Protein AF-A0A2W1K6S3-F1 (afdb_monomer)

pLDDT: mean 85.89, std 9.06, range [47.84, 96.88]

Foldseek 3Di:
DPVVVCLVCLLLLLQLVVCCVVPPPPQPCSQQRSLLLVLLLVLLLVVLVVLVPDDDDPVVSVVSSVVSSVVSSVVCCVVPVGSVVSVPDDDDPVSNVVSVVVSVVSVVVSVVSVVVSVVVPD

Structure (mmCIF, N/CA/C/O backbone):
data_AF-A0A2W1K6S3-F1
#
_entry.id   AF-A0A2W1K6S3-F1
#
loop_
_atom_site.group_PDB
_atom_site.id
_atom_site.type_symbol
_atom_site.label_atom_id
_atom_site.label_alt_id
_atom_site.label_comp_id
_atom_site.label_asym_id
_atom_site.label_entity_id
_atom_site.label_seq_id
_atom_site.pdbx_PDB_ins_code
_atom_site.Cartn_x
_atom_site.Cartn_y
_atom_site.Cartn_z
_atom_site.occupancy
_atom_site.B_iso_or_equiv
_atom_site.auth_seq_id
_atom_site.auth_comp_id
_atom_site.auth_asym_id
_atom_site.auth_atom_id
_atom_site.pdbx_PDB_model_num
ATOM 1 N N . MET A 1 1 ? -3.909 -10.296 18.854 1.00 59.59 1 MET A N 1
ATOM 2 C CA . MET A 1 1 ? -3.351 -10.467 17.493 1.00 59.59 1 MET A CA 1
ATOM 3 C C . MET A 1 1 ? -1.862 -10.688 17.660 1.00 59.59 1 MET A C 1
ATOM 5 O O . MET A 1 1 ? -1.278 -9.927 18.417 1.00 59.59 1 MET A O 1
ATOM 9 N N . ASN A 1 2 ? -1.291 -11.735 17.056 1.00 66.25 2 ASN A N 1
ATOM 10 C CA . ASN A 1 2 ? 0.146 -12.012 17.159 1.00 66.25 2 ASN A CA 1
ATOM 11 C C . ASN A 1 2 ? 0.953 -10.788 16.672 1.00 66.25 2 ASN A C 1
ATOM 13 O O . ASN A 1 2 ? 0.523 -10.147 15.707 1.00 66.25 2 ASN A O 1
ATOM 17 N N . GLU A 1 3 ? 2.057 -10.432 17.334 1.00 61.59 3 GLU A N 1
ATOM 18 C CA . GLU A 1 3 ? 2.825 -9.221 16.996 1.00 61.59 3 GLU A CA 1
ATOM 19 C C . GLU A 1 3 ? 3.335 -9.268 15.552 1.00 61.59 3 GLU A C 1
ATOM 21 O O . GLU A 1 3 ? 3.191 -8.285 14.829 1.00 61.59 3 GLU A O 1
ATOM 26 N N . ASP A 1 4 ? 3.768 -10.436 15.077 1.00 60.91 4 ASP A N 1
ATOM 27 C CA . ASP A 1 4 ? 4.231 -10.636 13.696 1.00 60.91 4 ASP A CA 1
ATOM 28 C C . ASP A 1 4 ? 3.152 -10.314 12.656 1.00 60.91 4 ASP A C 1
ATOM 30 O O . ASP A 1 4 ? 3.390 -9.638 11.658 1.00 60.91 4 ASP A O 1
ATOM 34 N N . VAL A 1 5 ? 1.913 -10.726 12.935 1.00 62.75 5 VAL A N 1
ATOM 35 C CA . VAL A 1 5 ? 0.750 -10.435 12.084 1.00 62.75 5 VAL A CA 1
ATOM 36 C C . VAL A 1 5 ? 0.480 -8.932 12.060 1.00 62.75 5 VAL A C 1
ATOM 38 O O . VAL A 1 5 ? 0.081 -8.383 11.036 1.00 62.75 5 VAL A O 1
ATOM 41 N N . LYS A 1 6 ? 0.695 -8.249 13.186 1.00 65.19 6 LYS A N 1
ATOM 42 C CA . LYS A 1 6 ? 0.515 -6.801 13.298 1.00 65.19 6 LYS A CA 1
ATOM 43 C C . LYS A 1 6 ? 1.471 -6.065 12.353 1.00 65.19 6 LYS A C 1
ATOM 45 O O . LYS A 1 6 ? 1.011 -5.194 11.616 1.00 65.19 6 LYS A O 1
ATOM 50 N N . TRP A 1 7 ? 2.741 -6.471 12.314 1.00 65.81 7 TRP A N 1
ATOM 51 C CA . TRP A 1 7 ? 3.767 -5.881 11.448 1.00 65.81 7 TRP A CA 1
ATOM 52 C C . TRP A 1 7 ? 3.468 -6.065 9.959 1.00 65.81 7 TRP A C 1
ATOM 54 O O . TRP A 1 7 ? 3.555 -5.098 9.202 1.00 65.81 7 TRP A O 1
ATOM 64 N N . THR A 1 8 ? 3.036 -7.258 9.537 1.00 74.75 8 THR A N 1
ATOM 65 C CA . THR A 1 8 ? 2.711 -7.533 8.123 1.00 74.75 8 THR A CA 1
ATOM 66 C C . THR A 1 8 ? 1.570 -6.656 7.597 1.00 74.75 8 THR A C 1
ATOM 68 O O . THR A 1 8 ? 1.575 -6.253 6.436 1.00 74.75 8 THR A O 1
ATOM 71 N N . PHE A 1 9 ? 0.594 -6.327 8.449 1.00 81.88 9 PHE A N 1
ATOM 72 C CA . PHE A 1 9 ? -0.596 -5.563 8.064 1.00 81.88 9 PHE A CA 1
ATOM 73 C C . PHE A 1 9 ? -0.562 -4.094 8.520 1.00 81.88 9 PHE A C 1
ATOM 75 O O . PHE A 1 9 ? -1.569 -3.394 8.401 1.00 81.88 9 PHE A O 1
ATOM 82 N N . PHE A 1 10 ? 0.574 -3.584 9.010 1.00 83.62 10 PHE A N 1
ATOM 83 C CA . PHE A 1 10 ? 0.684 -2.192 9.462 1.00 83.62 10 PHE A CA 1
ATOM 84 C C . PHE A 1 10 ? 0.357 -1.139 8.411 1.00 83.62 10 PHE A C 1
ATOM 86 O O . PHE A 1 10 ? -0.408 -0.228 8.743 1.00 83.62 10 PHE A O 1
ATOM 93 N N . PRO A 1 11 ? 0.834 -1.252 7.159 1.00 87.62 11 PRO A N 1
ATOM 94 C CA . PRO A 1 11 ? 0.460 -0.309 6.111 1.00 87.62 11 PRO A CA 1
ATOM 95 C C . PRO A 1 11 ? -1.056 -0.250 5.911 1.00 87.62 11 PRO A C 1
ATOM 97 O O . PRO A 1 11 ? -1.637 0.834 5.865 1.00 87.62 11 PRO A O 1
ATOM 100 N N . PHE A 1 12 ? -1.718 -1.410 5.912 1.00 91.75 12 PHE A N 1
ATOM 101 C CA . PHE A 1 12 ? -3.171 -1.504 5.812 1.00 91.75 12 PHE A CA 1
ATOM 102 C C . PHE A 1 12 ? -3.882 -0.854 7.007 1.00 91.75 12 PHE A C 1
ATOM 104 O O . PHE A 1 12 ? -4.759 -0.012 6.814 1.00 91.75 12 PHE A O 1
ATOM 111 N N . ILE A 1 13 ? -3.498 -1.199 8.240 1.00 89.38 13 ILE A N 1
ATOM 112 C CA . ILE A 1 13 ? -4.127 -0.670 9.464 1.00 89.38 13 ILE A CA 1
ATOM 113 C C . ILE A 1 13 ? -3.930 0.848 9.551 1.00 89.38 13 ILE A C 1
ATOM 115 O O . ILE A 1 13 ? -4.849 1.581 9.922 1.00 89.38 13 ILE A O 1
ATOM 119 N N . PHE A 1 14 ? -2.743 1.338 9.196 1.00 92.12 14 PHE A N 1
ATOM 120 C CA . PHE A 1 14 ? -2.425 2.761 9.188 1.00 92.12 14 PHE A CA 1
ATOM 121 C C . PHE A 1 14 ? -3.295 3.532 8.192 1.00 92.12 14 PHE A C 1
ATOM 123 O O . PHE A 1 14 ? -3.956 4.499 8.579 1.00 92.12 14 PHE A O 1
ATOM 130 N N . LEU A 1 15 ? -3.355 3.073 6.940 1.00 91.19 15 LEU A N 1
ATOM 131 C CA . LEU A 1 15 ? -4.171 3.686 5.891 1.00 91.19 15 LEU A CA 1
ATOM 132 C C . LEU A 1 15 ? -5.672 3.599 6.207 1.00 91.19 15 LEU A C 1
ATOM 134 O O . LEU A 1 15 ? -6.393 4.581 6.034 1.00 91.19 15 LEU A O 1
ATOM 138 N N . SER A 1 16 ? -6.128 2.477 6.769 1.00 90.06 16 SER A N 1
ATOM 139 C CA . SER A 1 16 ? -7.503 2.323 7.263 1.00 90.06 16 SER A CA 1
ATOM 140 C C . SER A 1 16 ? -7.821 3.353 8.347 1.00 90.06 16 SER A C 1
ATOM 142 O O . SER A 1 16 ? -8.870 3.988 8.314 1.00 90.06 16 SER A O 1
ATOM 144 N N . LYS A 1 17 ? -6.905 3.592 9.294 1.00 89.19 17 LYS A N 1
ATOM 145 C CA . LYS A 1 17 ? -7.099 4.615 10.334 1.00 89.19 17 LYS A CA 1
ATOM 146 C C . LYS A 1 17 ? -7.095 6.036 9.799 1.00 89.19 17 LYS A C 1
ATOM 148 O O . LYS A 1 17 ? -7.815 6.871 10.343 1.00 89.19 17 LYS A O 1
ATOM 153 N N . ILE A 1 18 ? -6.289 6.322 8.778 1.00 88.44 18 ILE A N 1
ATOM 154 C CA . ILE A 1 18 ? -6.351 7.603 8.069 1.00 88.44 18 ILE A CA 1
ATOM 155 C C . ILE A 1 18 ? -7.758 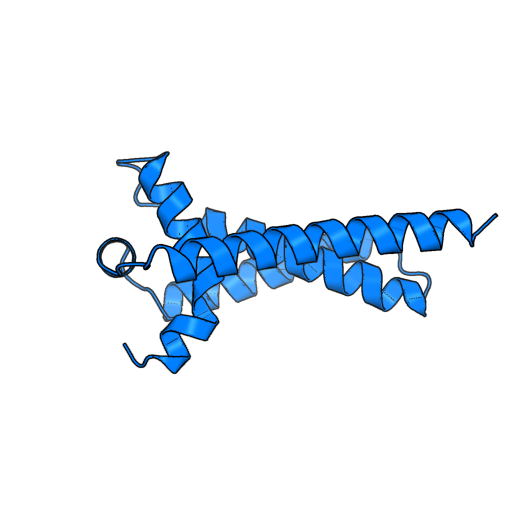7.776 7.504 1.00 88.44 18 ILE A C 1
ATOM 157 O O . ILE A 1 18 ? -8.417 8.760 7.834 1.00 88.44 18 ILE A O 1
ATOM 161 N N . TYR A 1 19 ? -8.251 6.788 6.754 1.00 88.31 19 TYR A N 1
ATOM 162 C CA . TYR A 1 19 ? -9.601 6.821 6.202 1.00 88.31 19 TYR A CA 1
ATOM 163 C C . TYR A 1 19 ? -10.659 7.040 7.296 1.00 88.31 19 TYR A C 1
ATOM 165 O O . TYR A 1 19 ? -11.429 7.992 7.217 1.00 88.31 19 TYR A O 1
ATOM 173 N N . ILE A 1 20 ? -10.634 6.245 8.369 1.00 86.50 20 ILE A N 1
ATOM 174 C CA . ILE A 1 20 ? -11.562 6.355 9.508 1.00 86.50 20 ILE A CA 1
ATOM 175 C C . ILE A 1 20 ? -11.543 7.757 10.130 1.00 86.50 20 ILE A C 1
ATOM 177 O O . ILE A 1 20 ? -12.588 8.308 10.479 1.00 86.50 20 ILE A O 1
ATOM 181 N N . LYS A 1 21 ? -10.353 8.351 10.277 1.00 85.94 21 LYS A N 1
ATOM 182 C CA . LYS A 1 21 ? -10.198 9.683 10.869 1.00 85.94 21 LYS A CA 1
ATOM 183 C C . LYS A 1 21 ? -10.860 10.765 10.014 1.00 85.94 21 LYS A C 1
ATOM 185 O O . LYS A 1 21 ? -11.467 11.667 10.587 1.00 85.94 21 LYS A O 1
ATOM 190 N N . PHE A 1 22 ? -10.729 10.685 8.690 1.00 83.44 22 PHE A N 1
ATOM 191 C CA . PHE A 1 22 ? -11.244 11.694 7.758 1.00 83.44 22 PHE A CA 1
ATOM 192 C C . PHE A 1 22 ? -12.703 11.455 7.337 1.00 83.44 22 PHE A C 1
ATOM 194 O O . PHE A 1 22 ? -13.418 12.417 7.080 1.00 83.44 22 PHE A O 1
ATOM 201 N N . TYR A 1 23 ? -13.170 10.204 7.329 1.00 81.19 23 TYR A N 1
ATOM 202 C CA . TYR A 1 23 ? -14.503 9.800 6.863 1.00 81.19 23 TYR A CA 1
ATOM 203 C C . TYR A 1 23 ? -15.343 9.167 7.980 1.00 81.19 23 TYR A C 1
ATOM 205 O O . TYR A 1 23 ? -15.980 8.126 7.790 1.00 81.19 23 TYR A O 1
ATOM 213 N N . ARG A 1 24 ? -15.349 9.794 9.166 1.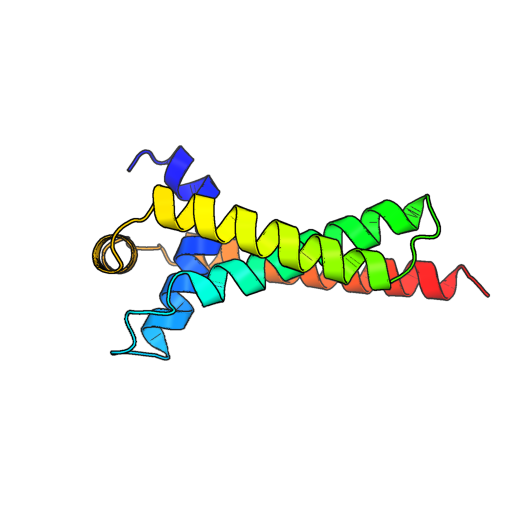00 66.88 24 ARG A N 1
ATOM 214 C CA . ARG A 1 24 ? -16.154 9.350 10.317 1.00 66.88 24 ARG A CA 1
ATOM 215 C C . ARG A 1 24 ? -17.611 9.126 9.891 1.00 66.88 24 ARG A C 1
ATOM 217 O O . ARG A 1 24 ? -18.268 10.052 9.430 1.00 66.88 24 ARG A O 1
ATOM 224 N N . GLY A 1 25 ? -18.098 7.895 10.044 1.00 66.31 25 GLY A N 1
ATOM 225 C CA . GLY A 1 25 ? -19.476 7.503 9.722 1.00 66.31 25 GLY A CA 1
ATOM 226 C C . GLY A 1 25 ? -19.651 6.714 8.420 1.00 66.31 25 GLY A C 1
ATOM 227 O O . GLY A 1 25 ? -20.657 6.028 8.283 1.00 66.31 25 GLY A O 1
ATOM 228 N N . LYS A 1 26 ? -18.674 6.715 7.499 1.00 73.12 26 LYS A N 1
ATOM 229 C CA . LYS A 1 26 ? -18.725 5.885 6.279 1.00 73.12 26 LYS A CA 1
ATOM 230 C C . LYS A 1 26 ? -17.975 4.570 6.480 1.00 73.12 26 LYS A C 1
ATOM 232 O O . LYS A 1 26 ? -16.817 4.442 6.077 1.00 73.12 26 LYS A O 1
ATOM 237 N N . LYS A 1 27 ? -18.652 3.604 7.107 1.00 78.44 27 LYS A N 1
ATOM 238 C CA . LYS A 1 27 ? -18.108 2.280 7.455 1.00 78.44 27 LYS A CA 1
ATOM 2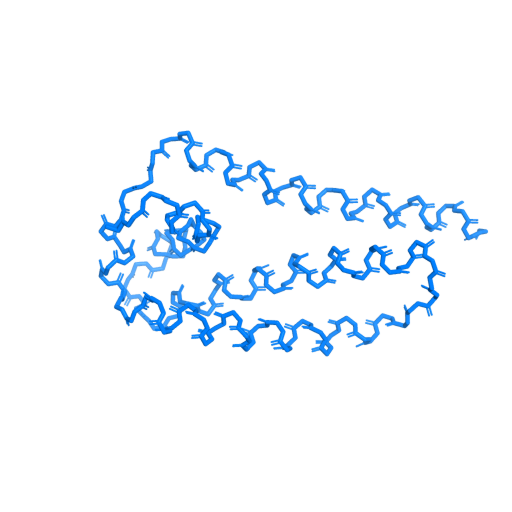39 C C . LYS A 1 27 ? -17.895 1.345 6.262 1.00 78.44 27 LYS A C 1
ATOM 241 O O . LYS A 1 27 ? -17.318 0.291 6.467 1.00 78.44 27 LYS A O 1
ATOM 246 N N . ASP A 1 28 ? -18.296 1.710 5.047 1.00 76.25 28 ASP A N 1
ATOM 247 C CA . ASP A 1 28 ? -18.316 0.750 3.932 1.00 76.25 28 ASP A CA 1
ATOM 248 C C . ASP A 1 28 ? -17.005 0.710 3.126 1.00 76.25 28 ASP A C 1
ATOM 250 O O . ASP A 1 28 ? -16.642 -0.320 2.567 1.00 76.25 28 ASP A O 1
ATOM 254 N N . PHE A 1 29 ? -16.233 1.805 3.098 1.00 80.75 29 PHE A N 1
ATOM 255 C CA . PHE A 1 29 ? -15.077 1.937 2.187 1.00 80.75 29 PHE A CA 1
ATOM 256 C C . PHE A 1 29 ? -13.706 1.832 2.867 1.00 80.75 29 PHE A C 1
ATOM 258 O O . PHE A 1 29 ? -12.671 2.047 2.232 1.00 80.75 29 PHE A O 1
ATOM 265 N N . TRP A 1 30 ? -13.672 1.471 4.150 1.00 86.69 30 TRP A N 1
ATOM 266 C CA . TRP A 1 30 ? -12.438 1.442 4.940 1.00 86.69 30 TRP A CA 1
ATOM 267 C C . TRP A 1 30 ? -11.415 0.403 4.470 1.00 86.69 30 TRP A C 1
ATOM 269 O O . TRP A 1 30 ? -10.231 0.612 4.702 1.00 86.69 30 TRP A O 1
ATOM 279 N N . ILE A 1 31 ? -11.843 -0.670 3.790 1.00 90.69 31 ILE A N 1
ATOM 280 C CA . ILE A 1 31 ? -10.952 -1.662 3.154 1.00 90.69 31 ILE A CA 1
ATOM 281 C C . ILE A 1 31 ? -10.549 -1.217 1.746 1.00 90.69 31 ILE A C 1
ATOM 283 O O . ILE A 1 31 ? -9.429 -1.468 1.302 1.00 90.69 31 ILE A O 1
ATOM 287 N N . ILE A 1 32 ? -11.447 -0.539 1.032 1.00 91.06 32 ILE A N 1
ATOM 288 C CA . ILE A 1 32 ? -11.238 -0.156 -0.369 1.00 91.06 32 ILE A CA 1
ATOM 289 C C . ILE A 1 32 ? -10.091 0.850 -0.475 1.00 91.06 32 ILE A C 1
ATOM 291 O O . ILE A 1 32 ? -9.164 0.642 -1.254 1.00 91.06 32 ILE A O 1
ATOM 295 N N . PHE A 1 33 ? -10.108 1.893 0.356 1.00 91.31 33 PHE A N 1
ATOM 296 C CA . PHE A 1 33 ? -9.071 2.925 0.373 1.00 91.31 33 PHE A CA 1
ATOM 297 C C . PHE A 1 33 ? -7.637 2.384 0.560 1.00 91.31 33 PHE A C 1
ATOM 299 O O . PHE A 1 33 ? -6.790 2.639 -0.299 1.00 91.31 33 PHE A O 1
ATOM 306 N N . PRO A 1 34 ? -7.323 1.622 1.626 1.00 92.31 34 PRO A N 1
ATOM 307 C CA . PRO A 1 34 ? -5.983 1.080 1.811 1.00 92.31 34 PRO A CA 1
ATOM 308 C C . PRO A 1 34 ? -5.616 0.062 0.724 1.00 92.31 34 PRO A C 1
ATOM 310 O O . PRO A 1 34 ? -4.452 0.011 0.337 1.00 92.31 34 PRO A O 1
ATOM 313 N N . SER A 1 35 ? -6.580 -0.700 0.190 1.00 95.06 35 SER A N 1
ATOM 314 C CA . SER A 1 35 ? -6.320 -1.650 -0.902 1.00 95.06 35 SER A CA 1
ATOM 315 C C . SER A 1 35 ? -5.859 -0.938 -2.172 1.00 95.06 35 SER A C 1
ATOM 317 O O . SER A 1 35 ? -4.867 -1.359 -2.756 1.00 95.06 35 SER A O 1
ATOM 319 N N . LEU A 1 36 ? -6.520 0.163 -2.556 1.00 94.38 36 LEU A N 1
ATOM 320 C CA . LEU A 1 36 ? -6.146 0.975 -3.725 1.00 94.38 36 LEU A CA 1
ATOM 321 C C . LEU A 1 36 ? -4.757 1.606 -3.570 1.00 94.38 36 LEU A C 1
ATOM 323 O O . LEU A 1 36 ? -3.951 1.601 -4.496 1.00 94.38 36 LEU A O 1
ATOM 327 N N . ILE A 1 37 ? -4.454 2.154 -2.392 1.00 93.00 37 ILE A N 1
ATOM 328 C CA . ILE A 1 37 ? -3.151 2.789 -2.161 1.00 93.00 37 ILE A CA 1
ATOM 329 C C . ILE A 1 37 ? -2.031 1.750 -2.190 1.00 93.00 37 ILE A C 1
ATOM 331 O O . ILE A 1 37 ? -1.003 1.970 -2.830 1.00 93.00 37 ILE A O 1
ATOM 335 N N . LEU A 1 38 ? -2.217 0.614 -1.516 1.00 94.50 38 LEU A N 1
ATOM 336 C CA . LEU A 1 38 ? -1.198 -0.431 -1.482 1.00 94.50 38 LEU A CA 1
ATOM 337 C C . LEU A 1 38 ? -1.004 -1.069 -2.855 1.00 94.50 38 LEU A C 1
ATOM 339 O O . LEU A 1 38 ? 0.142 -1.305 -3.240 1.00 94.50 38 LEU A O 1
ATOM 343 N N . SER A 1 39 ? -2.078 -1.298 -3.617 1.00 95.69 39 SER A N 1
ATOM 344 C CA . SER A 1 39 ? -1.960 -1.825 -4.977 1.00 95.69 39 SER A CA 1
ATOM 345 C C . SER A 1 39 ? -1.187 -0.868 -5.874 1.00 95.69 39 SER A C 1
ATOM 347 O O . SER A 1 39 ? -0.298 -1.330 -6.579 1.00 95.69 39 SER A O 1
ATOM 349 N N . LEU A 1 40 ? -1.438 0.445 -5.782 1.00 93.81 40 LEU A N 1
ATOM 350 C CA . LEU A 1 40 ? -0.706 1.462 -6.543 1.00 93.81 40 LEU A CA 1
ATOM 351 C C . LEU A 1 40 ? 0.789 1.453 -6.219 1.00 93.81 40 LEU A C 1
ATOM 353 O O . LEU A 1 40 ? 1.618 1.423 -7.127 1.00 93.81 40 LEU A O 1
ATOM 357 N N . ILE A 1 41 ? 1.137 1.473 -4.929 1.00 93.38 41 ILE A N 1
ATOM 358 C CA . ILE A 1 41 ? 2.537 1.493 -4.487 1.00 93.38 41 ILE A CA 1
ATOM 359 C C . ILE A 1 41 ? 3.257 0.244 -4.993 1.00 93.38 41 ILE A C 1
ATOM 361 O O . ILE A 1 41 ? 4.337 0.349 -5.576 1.00 93.38 41 ILE A O 1
ATOM 365 N N . VAL A 1 42 ? 2.666 -0.936 -4.803 1.00 94.50 42 VAL A N 1
ATOM 366 C CA . VAL A 1 42 ? 3.297 -2.200 -5.193 1.00 94.50 42 VAL A CA 1
ATOM 367 C C . VAL A 1 42 ? 3.392 -2.322 -6.715 1.00 94.50 42 VAL A C 1
ATOM 369 O O . VAL A 1 42 ? 4.462 -2.665 -7.214 1.00 94.50 42 VAL A O 1
ATOM 372 N N . SER A 1 43 ? 2.342 -1.975 -7.469 1.00 94.00 43 SER A N 1
ATOM 373 C CA . SER A 1 43 ? 2.391 -2.009 -8.937 1.00 94.00 43 SER A CA 1
ATOM 374 C C . SER A 1 43 ? 3.438 -1.049 -9.498 1.00 94.00 43 SER A C 1
ATOM 376 O O . SER A 1 43 ? 4.154 -1.413 -10.427 1.00 94.00 43 SER A O 1
ATOM 378 N N . LEU A 1 44 ? 3.566 0.149 -8.914 1.00 91.50 44 LEU A N 1
ATOM 379 C CA . LEU A 1 44 ? 4.576 1.131 -9.308 1.00 91.50 44 LEU A CA 1
ATOM 380 C C . LEU A 1 44 ? 5.988 0.601 -9.061 1.00 91.50 44 LEU A C 1
ATOM 382 O O . LEU A 1 44 ? 6.810 0.620 -9.970 1.00 91.50 44 LEU A O 1
ATOM 386 N N . ASN A 1 45 ? 6.254 0.067 -7.870 1.00 90.94 45 ASN A N 1
ATOM 387 C CA . ASN A 1 45 ? 7.574 -0.469 -7.543 1.00 90.94 45 ASN A CA 1
ATOM 388 C C . ASN A 1 45 ? 7.939 -1.675 -8.429 1.00 90.94 45 ASN A C 1
ATOM 390 O O . ASN A 1 45 ? 9.075 -1.766 -8.890 1.00 90.94 45 ASN A O 1
ATOM 394 N N . ILE A 1 46 ? 6.984 -2.567 -8.724 1.00 91.69 46 ILE A N 1
ATOM 395 C CA . ILE A 1 46 ? 7.200 -3.688 -9.654 1.00 91.69 46 ILE A CA 1
ATOM 396 C C . ILE A 1 46 ? 7.504 -3.171 -11.063 1.00 91.69 46 ILE A C 1
ATOM 398 O O . ILE A 1 46 ? 8.465 -3.627 -11.678 1.00 91.69 46 ILE A O 1
ATOM 402 N N . TYR A 1 47 ? 6.723 -2.212 -11.567 1.00 89.69 47 TYR A N 1
ATOM 403 C CA . TYR A 1 47 ? 6.948 -1.611 -12.883 1.00 89.69 47 TYR A CA 1
ATOM 404 C C . TYR A 1 47 ? 8.344 -0.999 -12.989 1.00 89.69 47 TYR A C 1
ATOM 406 O O . TYR A 1 47 ? 9.060 -1.253 -13.953 1.00 89.69 47 TYR A O 1
ATOM 414 N N . VAL A 1 48 ? 8.753 -0.235 -11.979 1.00 87.75 48 VAL A N 1
ATOM 415 C CA . VAL A 1 48 ? 10.084 0.369 -11.915 1.00 87.75 48 VAL A CA 1
ATOM 416 C C . VAL A 1 48 ? 11.176 -0.695 -11.927 1.00 87.75 48 VAL 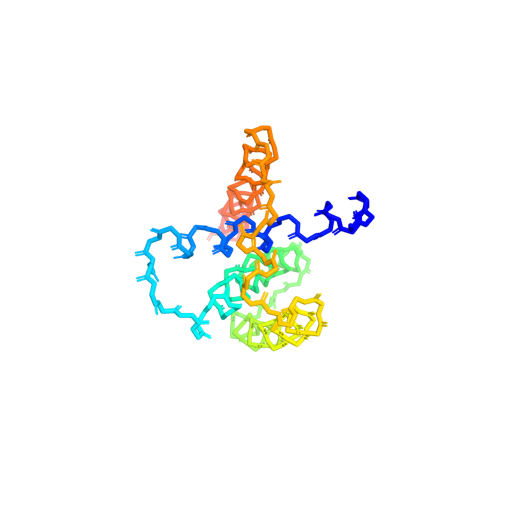A C 1
ATOM 418 O O . VAL A 1 48 ? 12.113 -0.594 -12.711 1.00 87.75 48 VAL A O 1
ATOM 421 N N . PHE A 1 49 ? 11.042 -1.732 -11.099 1.00 87.31 49 PHE A N 1
ATOM 422 C CA . PHE A 1 49 ? 12.037 -2.795 -11.009 1.00 87.31 49 PHE A CA 1
ATOM 423 C C . PHE A 1 49 ? 12.165 -3.590 -12.310 1.00 87.31 49 PHE A C 1
ATOM 425 O O . PHE A 1 49 ? 13.272 -3.900 -12.740 1.00 87.31 49 PHE A O 1
ATOM 432 N N . LEU A 1 50 ? 11.045 -3.906 -12.961 1.00 88.75 50 LEU A N 1
ATOM 433 C CA . LEU A 1 50 ? 11.071 -4.624 -14.229 1.00 88.75 50 LEU A CA 1
ATOM 434 C C . LEU A 1 50 ? 11.656 -3.769 -15.360 1.00 88.75 50 LEU A C 1
ATOM 436 O O . LEU A 1 50 ? 12.427 -4.299 -16.158 1.00 88.75 50 LEU A O 1
ATOM 440 N N . ASN A 1 51 ? 11.382 -2.460 -15.374 1.00 85.00 51 ASN A N 1
ATOM 441 C CA . ASN A 1 51 ? 11.963 -1.532 -16.350 1.00 85.00 51 ASN A CA 1
ATOM 442 C C . ASN A 1 51 ? 13.471 -1.313 -16.208 1.00 85.00 51 ASN A C 1
ATOM 444 O O . ASN A 1 51 ? 14.094 -0.796 -17.128 1.00 85.00 51 ASN A O 1
ATOM 448 N N . LEU A 1 52 ? 14.093 -1.765 -15.113 1.00 84.56 52 LEU A N 1
ATOM 449 C CA . LEU A 1 52 ? 15.556 -1.822 -15.027 1.00 84.56 52 LEU A CA 1
ATOM 450 C C . LEU A 1 52 ? 16.167 -2.830 -16.014 1.00 84.56 52 LEU A C 1
ATOM 452 O O . LEU A 1 52 ? 17.356 -2.739 -16.310 1.00 84.56 52 LEU A O 1
ATOM 456 N N . LYS A 1 53 ? 15.394 -3.822 -16.478 1.00 85.62 53 LYS A N 1
ATOM 457 C CA . LYS A 1 53 ? 15.898 -4.924 -17.314 1.00 85.62 53 LYS A CA 1
ATOM 458 C C . LYS A 1 53 ? 15.082 -5.180 -18.583 1.00 85.62 53 LYS A C 1
ATOM 460 O O . LYS A 1 53 ? 15.627 -5.716 -19.543 1.00 85.62 53 LYS A O 1
ATOM 465 N N . TYR A 1 54 ? 13.800 -4.834 -18.590 1.00 84.81 54 TYR A N 1
ATOM 466 C CA . TYR A 1 54 ? 12.872 -5.124 -19.681 1.00 84.81 54 TYR A CA 1
ATOM 467 C C . TYR A 1 54 ? 12.094 -3.865 -20.050 1.00 84.81 54 TYR A C 1
ATOM 469 O O . TYR A 1 54 ? 11.595 -3.196 -19.158 1.00 84.81 54 TYR A O 1
ATOM 477 N N . ASP A 1 55 ? 11.929 -3.574 -21.337 1.00 83.00 55 ASP A N 1
ATOM 478 C CA . ASP A 1 55 ? 11.097 -2.452 -21.785 1.00 83.00 55 ASP A CA 1
ATOM 479 C C . ASP A 1 55 ? 9.611 -2.839 -21.702 1.00 83.00 55 ASP A C 1
ATOM 481 O O . ASP A 1 55 ? 9.058 -3.498 -22.590 1.00 83.00 55 ASP 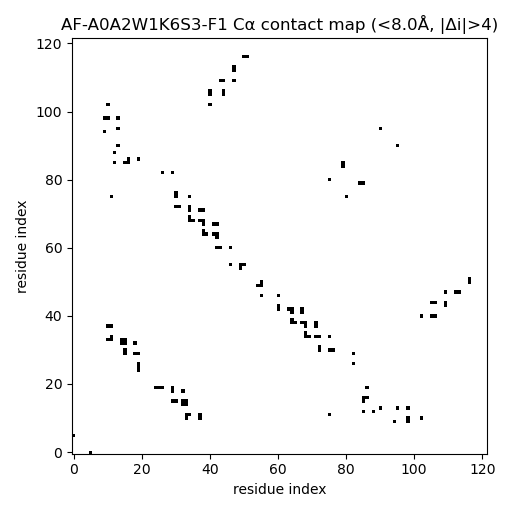A O 1
ATOM 485 N N . ILE A 1 56 ? 8.983 -2.538 -20.562 1.00 83.94 56 ILE A N 1
ATOM 486 C CA . ILE A 1 56 ? 7.595 -2.910 -20.292 1.00 83.94 56 ILE A CA 1
ATOM 487 C C . ILE A 1 56 ? 6.676 -1.751 -20.639 1.00 83.94 56 ILE A C 1
ATOM 489 O O . ILE A 1 56 ? 6.767 -0.659 -20.082 1.00 83.94 56 ILE A O 1
ATOM 493 N N . ASN A 1 57 ? 5.683 -2.039 -21.478 1.00 84.19 57 ASN A N 1
ATOM 494 C CA . ASN A 1 57 ? 4.637 -1.084 -21.801 1.00 84.19 57 ASN A CA 1
ATOM 495 C C . ASN A 1 57 ? 3.877 -0.631 -20.539 1.00 84.19 57 ASN A C 1
ATOM 497 O O . ASN A 1 57 ? 3.384 -1.452 -19.758 1.00 84.19 57 ASN A O 1
ATOM 501 N N . ILE A 1 58 ? 3.707 0.685 -20.399 1.00 81.31 58 ILE A N 1
ATOM 502 C CA . ILE A 1 58 ? 2.971 1.316 -19.305 1.00 81.31 58 ILE A CA 1
ATOM 503 C C . ILE A 1 58 ? 1.570 0.724 -19.094 1.00 81.31 58 ILE A C 1
ATOM 505 O O . ILE A 1 58 ? 1.156 0.586 -17.953 1.00 81.31 58 ILE A O 1
ATOM 509 N N . TYR A 1 59 ? 0.846 0.284 -20.129 1.00 86.69 59 TYR A N 1
ATOM 510 C CA . TYR A 1 59 ? -0.502 -0.285 -19.966 1.00 86.69 59 TYR A CA 1
ATOM 511 C C . TYR A 1 59 ? -0.526 -1.579 -19.138 1.00 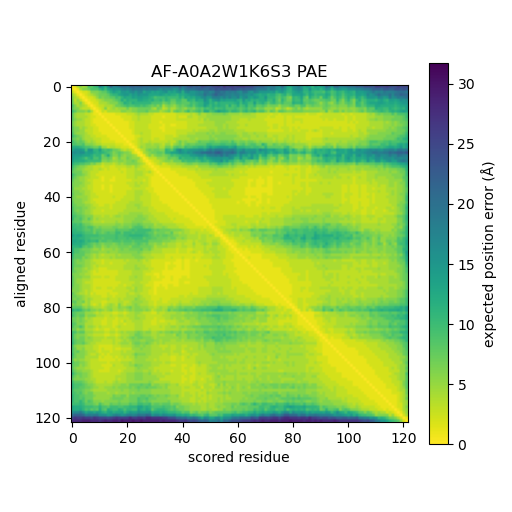86.69 59 TYR A C 1
ATOM 513 O O . TYR A 1 59 ? -1.543 -1.892 -18.515 1.00 86.69 59 TYR A O 1
ATOM 521 N N . TRP A 1 60 ? 0.595 -2.301 -19.059 1.00 88.75 60 TRP A N 1
ATOM 522 C CA . TRP A 1 60 ? 0.708 -3.496 -18.223 1.00 88.75 60 TRP A CA 1
ATOM 523 C C . TRP A 1 60 ? 0.566 -3.168 -16.728 1.00 88.75 60 TRP A C 1
ATOM 525 O O . TRP A 1 60 ? -0.012 -3.952 -15.970 1.00 88.75 60 TRP A O 1
ATOM 535 N N . ILE A 1 61 ? 0.990 -1.965 -16.308 1.00 90.44 61 ILE A N 1
ATOM 536 C CA . ILE A 1 61 ? 0.857 -1.515 -14.916 1.00 90.44 61 ILE A CA 1
ATOM 537 C C . ILE A 1 61 ? -0.606 -1.400 -14.489 1.00 90.44 61 ILE A C 1
ATOM 539 O O . ILE A 1 61 ? -0.928 -1.669 -13.337 1.00 90.44 61 ILE A O 1
ATOM 543 N N . ILE A 1 62 ? -1.496 -1.034 -15.416 1.00 89.88 62 ILE A N 1
ATOM 544 C CA . ILE A 1 62 ? -2.917 -0.830 -15.133 1.00 89.88 62 ILE A CA 1
ATOM 545 C C . ILE A 1 62 ? -3.558 -2.177 -14.797 1.00 89.88 62 ILE A C 1
ATOM 547 O O . ILE A 1 62 ? -4.257 -2.299 -13.792 1.00 89.88 62 ILE A O 1
ATOM 551 N N . GLY A 1 63 ? -3.265 -3.210 -15.594 1.00 92.62 63 GLY A N 1
ATOM 552 C CA . GLY A 1 63 ? -3.730 -4.571 -15.330 1.00 92.62 63 GLY A CA 1
ATOM 553 C C . GLY A 1 63 ? -3.209 -5.107 -13.996 1.00 92.62 63 GLY A C 1
ATOM 554 O O . GLY A 1 63 ? -3.988 -5.606 -13.182 1.00 92.62 63 GLY A O 1
ATOM 555 N N . LEU A 1 64 ? -1.909 -4.933 -13.731 1.00 94.12 64 LEU A N 1
ATOM 556 C CA . LEU A 1 64 ? -1.297 -5.342 -12.466 1.00 94.12 64 LEU A CA 1
ATOM 557 C C . LEU A 1 64 ? -1.904 -4.602 -11.264 1.00 94.12 64 LEU A C 1
ATOM 559 O O . LEU A 1 64 ? -2.157 -5.216 -10.230 1.00 94.12 64 LEU A O 1
ATOM 563 N N . TYR A 1 65 ? -2.169 -3.304 -11.401 1.00 94.94 65 TYR A N 1
ATOM 564 C CA . TYR A 1 65 ? -2.793 -2.485 -10.367 1.00 94.94 65 TYR A CA 1
ATOM 565 C C . TYR A 1 65 ? -4.173 -3.018 -9.968 1.00 94.94 65 TYR A C 1
ATOM 567 O O . TYR A 1 65 ? -4.427 -3.220 -8.778 1.00 94.94 65 TYR A O 1
ATOM 575 N N . PHE A 1 66 ? -5.049 -3.297 -10.941 1.00 95.81 66 PHE A N 1
ATOM 576 C CA . PHE A 1 66 ? -6.374 -3.854 -10.656 1.00 95.81 66 PHE A CA 1
ATOM 577 C C . PHE A 1 66 ? -6.289 -5.265 -10.072 1.00 95.81 66 PHE A C 1
ATOM 579 O O . PHE A 1 66 ? -6.997 -5.570 -9.113 1.00 95.81 66 PHE A O 1
ATOM 586 N N . LEU A 1 67 ? -5.390 -6.107 -10.590 1.00 96.44 67 LEU A N 1
ATOM 587 C CA . LEU A 1 67 ? -5.162 -7.446 -10.050 1.00 96.44 67 LEU A CA 1
ATOM 588 C C . LEU A 1 67 ? -4.745 -7.387 -8.572 1.00 96.44 67 LEU A C 1
ATOM 590 O O . LEU A 1 67 ? -5.356 -8.042 -7.728 1.00 96.44 67 LEU A O 1
ATOM 594 N N . LEU A 1 68 ? -3.741 -6.568 -8.247 1.00 96.75 68 LEU A N 1
ATOM 595 C CA . LEU A 1 68 ? -3.262 -6.387 -6.876 1.00 96.75 68 LEU A CA 1
ATOM 596 C C . LEU A 1 68 ? -4.325 -5.767 -5.971 1.00 96.75 68 LEU A C 1
ATOM 598 O O . LEU A 1 68 ? -4.421 -6.156 -4.810 1.00 96.75 68 LEU A O 1
ATOM 602 N N . TYR A 1 69 ? -5.145 -4.851 -6.492 1.00 96.62 69 TYR A N 1
ATOM 603 C CA . TYR A 1 69 ? -6.280 -4.305 -5.752 1.00 96.62 69 TYR A CA 1
ATOM 604 C C . TYR A 1 69 ? -7.227 -5.418 -5.297 1.00 96.62 69 TYR A C 1
ATOM 606 O O . TYR A 1 69 ? -7.528 -5.496 -4.107 1.00 96.62 69 TYR A O 1
ATOM 614 N N . PHE A 1 70 ? -7.649 -6.310 -6.202 1.00 96.88 70 PHE A N 1
ATOM 615 C CA . PHE A 1 70 ? -8.527 -7.424 -5.837 1.00 96.88 70 PHE A CA 1
ATOM 616 C C . PHE A 1 70 ? -7.853 -8.372 -4.845 1.00 96.88 70 PHE A C 1
ATOM 618 O O . PHE A 1 70 ? -8.463 -8.741 -3.843 1.00 96.88 70 PHE A O 1
ATOM 625 N N . VAL A 1 71 ? -6.584 -8.722 -5.073 1.00 96.12 71 VAL A N 1
ATOM 626 C CA . VAL A 1 71 ? -5.811 -9.580 -4.161 1.00 96.12 71 VAL A CA 1
ATOM 627 C C . VAL A 1 71 ? -5.769 -8.982 -2.753 1.00 96.12 71 VAL A C 1
ATOM 629 O O . VAL A 1 71 ? -6.118 -9.658 -1.785 1.00 96.12 71 VAL A O 1
ATOM 632 N N . PHE A 1 72 ? -5.396 -7.710 -2.625 1.00 95.00 72 PHE A N 1
ATOM 633 C CA . PHE A 1 72 ? -5.346 -7.022 -1.338 1.00 95.00 72 PHE A CA 1
ATOM 634 C C . PHE A 1 72 ? -6.721 -6.881 -0.702 1.00 95.00 72 PHE A C 1
ATOM 636 O O . PHE A 1 72 ? -6.864 -7.183 0.482 1.00 95.00 72 PHE A O 1
ATOM 643 N N . PHE A 1 73 ? -7.739 -6.522 -1.480 1.00 94.38 73 PHE A N 1
ATOM 644 C CA . PHE A 1 73 ? -9.109 -6.435 -0.997 1.00 94.38 73 PHE A CA 1
ATOM 645 C C . PHE A 1 73 ? -9.568 -7.760 -0.375 1.00 94.38 73 PHE A C 1
ATOM 647 O O . PHE A 1 73 ? -10.013 -7.769 0.771 1.00 94.38 73 PHE A O 1
ATOM 654 N N . PHE A 1 74 ? -9.394 -8.889 -1.070 1.00 94.31 74 PHE A N 1
ATOM 655 C CA . PHE A 1 74 ? -9.794 -10.199 -0.548 1.00 94.31 74 PHE A CA 1
ATOM 656 C C . PHE A 1 74 ? -8.963 -10.636 0.662 1.00 94.31 74 PHE A C 1
ATOM 658 O O . PHE A 1 74 ? -9.521 -11.167 1.625 1.00 94.31 74 PHE A O 1
ATOM 665 N N . ILE A 1 75 ? -7.647 -10.391 0.657 1.00 93.00 75 ILE A N 1
ATOM 666 C CA . ILE A 1 75 ? -6.778 -10.692 1.805 1.00 93.00 75 ILE A CA 1
ATOM 667 C C . ILE A 1 75 ? -7.236 -9.908 3.036 1.00 93.00 75 ILE A C 1
ATOM 669 O O . ILE A 1 75 ? -7.410 -10.489 4.111 1.00 93.00 75 ILE A O 1
ATOM 673 N N . PHE A 1 76 ? -7.452 -8.602 2.894 1.00 92.00 76 PHE A N 1
ATOM 674 C CA . PHE A 1 76 ? -7.824 -7.742 4.010 1.00 92.00 76 PHE A CA 1
ATOM 675 C C . PHE A 1 76 ? -9.249 -7.990 4.479 1.00 92.00 76 PHE A C 1
ATOM 677 O O . PHE A 1 76 ? -9.457 -8.078 5.683 1.00 92.00 76 PHE A O 1
ATOM 684 N N . HIS A 1 77 ? -10.195 -8.208 3.567 1.00 90.25 77 HIS A N 1
ATOM 685 C CA . HIS A 1 77 ? -11.559 -8.587 3.922 1.00 90.25 77 HIS A CA 1
ATOM 686 C C . HIS A 1 77 ? -11.592 -9.911 4.693 1.00 90.25 77 HIS A C 1
ATOM 688 O O . HIS A 1 77 ? -12.324 -10.045 5.673 1.00 90.25 77 HIS A O 1
ATOM 694 N N . ARG A 1 78 ? -10.788 -10.902 4.294 1.00 89.94 78 ARG A N 1
ATOM 695 C CA . ARG A 1 78 ? -10.715 -12.178 5.015 1.00 89.94 78 ARG A CA 1
ATOM 696 C C . ARG A 1 78 ? -10.042 -12.032 6.380 1.00 89.94 78 ARG A C 1
ATOM 698 O O . ARG A 1 78 ? -10.409 -12.732 7.320 1.00 89.94 78 ARG A O 1
ATOM 705 N N . ARG A 1 79 ? -9.021 -11.177 6.491 1.00 87.69 79 ARG A N 1
ATOM 706 C CA . ARG A 1 79 ? -8.213 -11.037 7.713 1.00 87.69 79 ARG A CA 1
ATOM 707 C C . ARG A 1 79 ? -8.822 -10.085 8.740 1.00 87.69 79 ARG A C 1
ATOM 709 O O . ARG A 1 79 ? -8.638 -10.294 9.936 1.00 87.69 79 ARG A O 1
ATOM 716 N N . PHE A 1 80 ? -9.524 -9.066 8.270 1.00 87.06 80 PHE A N 1
ATOM 717 C CA . PHE A 1 80 ? -10.154 -8.019 9.058 1.00 87.06 80 PHE A CA 1
ATOM 718 C C . PHE A 1 80 ? -11.629 -7.931 8.638 1.00 87.06 80 PHE A C 1
ATOM 720 O O . PHE A 1 80 ? -11.986 -7.073 7.834 1.00 87.06 80 PHE A O 1
ATOM 727 N N . PRO A 1 81 ? -12.482 -8.842 9.139 1.00 82.25 81 PRO A N 1
ATOM 728 C CA . PRO A 1 81 ? -13.885 -8.899 8.731 1.00 82.25 81 PRO A CA 1
ATOM 729 C C . PRO A 1 81 ? -14.672 -7.669 9.196 1.00 82.25 81 PRO A C 1
ATOM 731 O O . PRO A 1 81 ? -15.569 -7.213 8.494 1.00 82.25 81 PRO A O 1
ATOM 734 N N . ASP A 1 82 ? -14.285 -7.089 10.337 1.00 84.88 82 ASP A N 1
ATOM 735 C CA . ASP A 1 82 ? -15.046 -6.027 10.983 1.00 84.88 82 ASP A CA 1
ATOM 736 C C . ASP A 1 82 ? -14.270 -4.712 11.047 1.00 84.88 82 ASP A C 1
ATOM 738 O O . ASP A 1 82 ? -13.143 -4.640 11.551 1.00 84.88 82 ASP A O 1
ATOM 742 N N . TYR A 1 83 ? -14.938 -3.634 10.636 1.00 83.94 83 TYR A N 1
ATOM 743 C CA . TYR A 1 83 ? -14.477 -2.252 10.803 1.00 83.94 83 TYR A CA 1
ATOM 744 C C . TYR A 1 83 ? -14.040 -1.964 12.250 1.00 83.94 83 TYR A C 1
ATOM 746 O O . TYR A 1 83 ? -12.990 -1.369 12.503 1.00 83.94 83 TYR A O 1
ATOM 754 N N . GLU A 1 84 ? -14.836 -2.430 13.215 1.00 86.44 84 GLU A N 1
ATOM 755 C CA . GLU A 1 84 ? -14.623 -2.186 14.644 1.00 86.44 84 GLU A CA 1
ATOM 756 C C . GLU A 1 84 ? -13.329 -2.820 15.152 1.00 86.44 84 GLU A C 1
ATOM 758 O O . GLU A 1 84 ? -12.683 -2.288 16.059 1.00 86.44 84 GLU A O 1
ATOM 763 N N . LEU A 1 85 ? -12.925 -3.944 14.556 1.00 85.19 85 LEU A N 1
ATOM 764 C CA . LEU A 1 85 ? -11.677 -4.608 14.898 1.00 85.19 85 LEU A CA 1
ATOM 765 C C . LEU A 1 85 ? -10.492 -3.705 14.542 1.00 85.19 85 LEU A C 1
ATOM 767 O O . LEU A 1 85 ? -9.601 -3.506 15.367 1.00 85.19 85 LEU A O 1
ATOM 771 N N . VAL A 1 86 ? -10.506 -3.090 13.359 1.00 85.19 86 VAL A N 1
ATOM 772 C CA . VAL A 1 86 ? -9.427 -2.197 12.903 1.00 85.19 86 VAL A CA 1
ATOM 773 C C . VAL A 1 86 ? -9.441 -0.849 13.617 1.00 85.19 86 VAL A C 1
ATOM 775 O O . VAL A 1 86 ? -8.381 -0.293 13.933 1.00 85.19 86 VAL A O 1
ATOM 778 N N . GLU A 1 87 ? -10.623 -0.347 13.959 1.00 86.12 87 GLU A N 1
ATOM 779 C CA . GLU A 1 87 ? -10.766 0.858 14.771 1.00 86.12 87 GLU A CA 1
ATOM 780 C C . GLU A 1 87 ? -10.118 0.690 16.158 1.00 86.12 87 GLU A C 1
ATOM 782 O O . GLU A 1 87 ? -9.340 1.557 16.583 1.00 86.12 87 GLU A O 1
ATOM 787 N N . LYS A 1 88 ? -10.349 -0.456 16.815 1.00 87.75 88 LYS A N 1
ATOM 788 C CA . LYS A 1 88 ? -9.834 -0.775 18.160 1.00 87.75 88 LYS A CA 1
ATOM 789 C C . LYS A 1 88 ? -8.322 -1.003 18.213 1.00 87.75 88 LYS A C 1
ATOM 791 O O . LYS A 1 88 ? -7.716 -0.743 19.255 1.00 87.75 88 LYS A O 1
ATOM 796 N N . ILE A 1 89 ? -7.685 -1.451 17.125 1.00 86.56 89 ILE A N 1
ATOM 797 C CA . ILE A 1 89 ? -6.224 -1.652 17.094 1.00 86.56 89 ILE A CA 1
ATOM 798 C C . ILE A 1 89 ? -5.535 -0.320 17.396 1.00 86.56 89 ILE A C 1
ATOM 800 O O . ILE A 1 89 ? -5.733 0.653 16.682 1.00 86.56 89 ILE A O 1
ATOM 804 N N . LYS A 1 90 ? -4.701 -0.231 18.432 1.00 84.62 90 LYS A N 1
ATOM 805 C CA . LYS A 1 90 ? -3.917 0.986 18.696 1.00 84.62 90 LYS A CA 1
ATOM 806 C C . LYS A 1 90 ? -2.575 0.901 17.974 1.00 84.62 90 LYS A C 1
ATOM 808 O O . LYS A 1 90 ? -1.849 -0.079 18.121 1.00 84.62 90 LYS A O 1
ATOM 813 N N . LEU A 1 91 ? -2.268 1.949 17.208 1.00 84.75 91 LEU A N 1
ATOM 814 C CA . LEU A 1 91 ? -0.941 2.156 16.634 1.00 84.75 91 LEU A CA 1
ATOM 815 C C . LEU A 1 91 ? -0.159 3.135 17.508 1.00 84.75 91 LEU A C 1
ATOM 817 O O . LEU A 1 91 ? -0.660 4.232 17.796 1.00 84.75 91 LEU A O 1
ATOM 821 N N . THR A 1 92 ? 1.052 2.755 17.902 1.00 88.38 92 THR A N 1
ATOM 822 C CA . THR A 1 92 ? 1.974 3.637 18.625 1.00 88.38 92 THR A CA 1
ATOM 823 C C . THR A 1 92 ? 2.453 4.771 17.715 1.00 88.38 92 THR A C 1
ATOM 825 O O . THR A 1 92 ? 2.297 4.733 16.491 1.00 88.38 92 THR A O 1
ATOM 828 N N . LYS A 1 93 ? 3.026 5.829 18.304 1.00 87.25 93 LYS A N 1
ATOM 829 C CA . LYS A 1 93 ? 3.602 6.936 17.522 1.00 87.25 93 LYS A CA 1
ATOM 830 C C . LYS A 1 93 ? 4.716 6.422 16.603 1.00 87.25 93 LYS A C 1
ATOM 832 O O . LYS A 1 93 ? 4.740 6.782 15.433 1.00 87.25 93 LYS A O 1
ATOM 837 N N . THR A 1 94 ? 5.558 5.529 17.117 1.00 86.88 94 THR A N 1
ATOM 838 C CA . THR A 1 94 ? 6.654 4.893 16.380 1.00 86.88 94 THR A CA 1
ATOM 839 C C . THR A 1 94 ? 6.151 4.104 15.173 1.00 86.88 94 THR A C 1
ATOM 841 O O . THR A 1 94 ? 6.629 4.330 14.069 1.00 86.88 94 THR A O 1
ATOM 844 N N . GLU A 1 95 ? 5.132 3.256 15.341 1.00 86.62 95 GLU A N 1
ATOM 845 C CA . GLU A 1 95 ? 4.560 2.449 14.247 1.00 86.62 95 GLU A CA 1
ATOM 846 C C . GLU A 1 95 ? 3.991 3.321 13.121 1.00 86.62 95 GLU A C 1
ATOM 848 O O . GLU A 1 95 ? 4.217 3.050 11.941 1.00 86.62 95 GLU A O 1
ATOM 853 N N . LYS A 1 96 ? 3.290 4.406 13.477 1.00 88.12 96 LYS A N 1
ATOM 854 C CA . LYS A 1 96 ? 2.767 5.376 12.503 1.00 88.12 96 LYS A CA 1
ATOM 855 C C . LYS A 1 96 ? 3.891 6.049 11.725 1.00 88.12 96 LYS A C 1
ATOM 857 O O . LYS A 1 96 ? 3.801 6.151 10.507 1.00 88.12 96 LYS A O 1
ATOM 862 N N . THR A 1 97 ? 4.930 6.501 12.425 1.00 88.12 97 THR A N 1
ATOM 863 C CA . THR A 1 97 ? 6.075 7.175 11.807 1.00 88.12 97 THR A CA 1
ATOM 864 C C . THR A 1 97 ? 6.830 6.235 10.876 1.00 88.12 97 THR A C 1
ATOM 866 O O . THR A 1 97 ? 7.070 6.605 9.734 1.00 88.12 97 THR A O 1
ATOM 869 N N . ILE A 1 98 ? 7.144 5.015 11.322 1.00 89.31 98 ILE A N 1
ATOM 870 C CA . ILE A 1 98 ? 7.832 4.015 10.494 1.00 89.31 98 ILE A CA 1
ATOM 871 C C . ILE A 1 98 ? 7.005 3.714 9.245 1.00 89.31 98 ILE A C 1
ATOM 873 O O . ILE A 1 98 ? 7.513 3.848 8.140 1.00 89.31 98 ILE A O 1
ATOM 877 N N . THR A 1 99 ? 5.716 3.401 9.405 1.00 88.88 99 THR A N 1
ATOM 878 C CA . THR A 1 99 ? 4.836 3.079 8.271 1.00 88.88 99 THR A CA 1
ATOM 879 C C . THR A 1 99 ? 4.755 4.231 7.269 1.00 88.88 99 THR A C 1
ATOM 881 O O . THR A 1 99 ? 4.829 4.008 6.062 1.00 88.88 99 THR A O 1
ATOM 884 N N . LEU A 1 100 ? 4.641 5.470 7.756 1.00 90.44 100 LEU A N 1
ATOM 885 C CA . LEU A 1 100 ? 4.619 6.657 6.905 1.00 90.44 100 LEU A CA 1
ATOM 886 C C . LEU A 1 100 ? 5.938 6.827 6.142 1.00 90.44 100 LEU A C 1
ATOM 888 O O . LEU A 1 100 ? 5.909 7.040 4.934 1.00 90.44 100 LEU A O 1
ATOM 892 N N . ILE A 1 101 ? 7.076 6.703 6.829 1.00 91.81 101 ILE A N 1
ATOM 893 C CA . ILE A 1 101 ? 8.404 6.795 6.210 1.00 91.81 101 ILE A CA 1
ATOM 894 C C . ILE A 1 101 ? 8.569 5.709 5.147 1.00 91.81 101 ILE A C 1
ATOM 896 O O . ILE A 1 101 ? 9.021 6.021 4.054 1.00 91.81 101 ILE A O 1
ATOM 900 N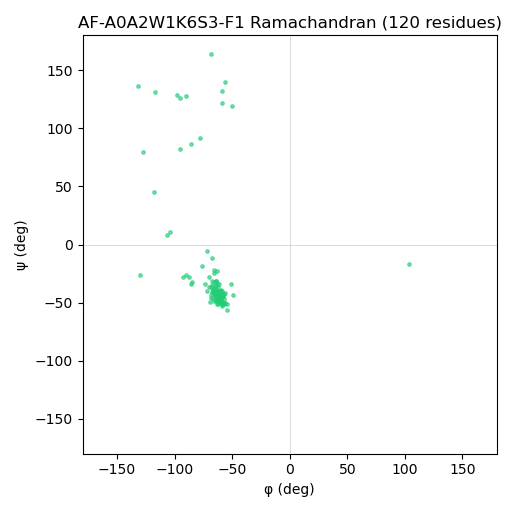 N . THR A 1 102 ? 8.159 4.470 5.425 1.00 89.88 102 THR A N 1
ATOM 901 C CA . THR A 1 102 ? 8.237 3.356 4.469 1.00 89.88 102 THR A CA 1
ATOM 902 C C . THR A 1 102 ? 7.381 3.599 3.226 1.00 89.88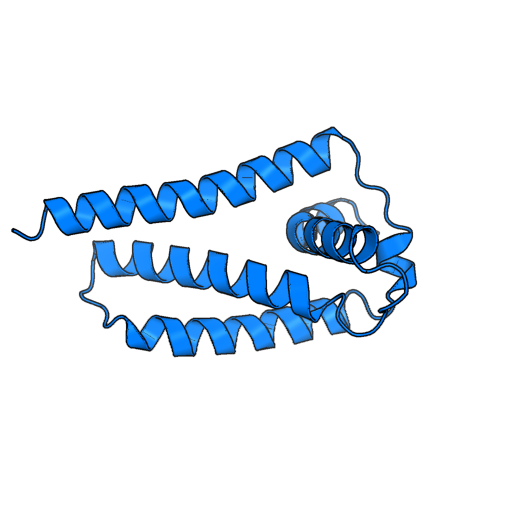 102 THR A C 1
ATOM 904 O O . THR A 1 102 ? 7.827 3.338 2.113 1.00 89.88 102 THR A O 1
ATOM 907 N N . ILE A 1 103 ? 6.158 4.117 3.386 1.00 90.50 103 ILE A N 1
ATOM 908 C CA . ILE A 1 103 ? 5.294 4.455 2.245 1.00 90.50 103 ILE A CA 1
ATOM 909 C C . ILE A 1 103 ? 5.929 5.572 1.409 1.00 90.50 103 ILE A C 1
ATOM 911 O O . ILE A 1 103 ? 6.023 5.455 0.187 1.00 90.50 103 ILE A O 1
ATOM 915 N N . LEU A 1 104 ? 6.389 6.643 2.060 1.00 92.00 104 LEU A N 1
ATOM 916 C CA . LEU A 1 104 ? 7.010 7.776 1.376 1.00 92.00 104 LEU A CA 1
ATOM 917 C C . LEU A 1 104 ? 8.313 7.379 0.678 1.00 92.00 104 LEU A C 1
ATOM 919 O O . LEU A 1 104 ? 8.539 7.808 -0.450 1.00 92.00 104 LEU A O 1
ATOM 923 N N . SER A 1 105 ? 9.143 6.539 1.300 1.00 90.62 105 SER A N 1
ATOM 924 C CA . SER A 1 105 ? 10.389 6.067 0.698 1.00 90.62 105 SER A CA 1
ATOM 925 C C . SER A 1 105 ? 10.133 5.161 -0.505 1.00 90.62 105 SER A C 1
ATOM 927 O O . SER A 1 105 ? 10.789 5.339 -1.527 1.00 90.62 105 SER A O 1
ATOM 929 N N . ALA A 1 106 ? 9.146 4.260 -0.442 1.00 89.50 106 ALA A N 1
ATOM 930 C CA . ALA A 1 106 ? 8.772 3.407 -1.572 1.00 89.50 106 ALA A CA 1
ATOM 931 C C . ALA A 1 106 ? 8.303 4.225 -2.789 1.00 89.50 106 ALA A C 1
ATOM 933 O O . ALA A 1 106 ? 8.658 3.924 -3.931 1.00 89.50 106 ALA A O 1
ATOM 934 N N . ILE A 1 107 ? 7.531 5.289 -2.550 1.00 89.81 107 ILE A N 1
ATOM 935 C CA . ILE A 1 107 ? 7.092 6.207 -3.607 1.00 89.81 107 ILE A CA 1
ATOM 936 C C . ILE A 1 107 ? 8.284 7.015 -4.139 1.00 89.81 107 ILE A C 1
ATOM 938 O O . ILE A 1 107 ? 8.508 7.048 -5.348 1.00 89.81 107 ILE A O 1
ATOM 942 N N . ALA A 1 108 ? 9.081 7.627 -3.258 1.00 90.69 108 ALA A N 1
ATOM 943 C CA . ALA A 1 108 ? 10.229 8.448 -3.646 1.00 90.69 108 ALA A CA 1
ATOM 944 C C . ALA A 1 108 ? 11.264 7.654 -4.459 1.00 90.69 108 ALA A C 1
ATOM 946 O O . ALA A 1 108 ? 11.712 8.127 -5.501 1.00 90.69 108 ALA A O 1
ATOM 947 N N . MET A 1 109 ? 11.587 6.428 -4.037 1.00 88.00 109 MET A N 1
ATOM 948 C CA . MET A 1 109 ? 12.497 5.541 -4.766 1.00 88.00 109 MET A CA 1
ATOM 949 C C . MET A 1 109 ? 11.978 5.213 -6.163 1.00 88.00 109 MET A C 1
ATOM 951 O O . MET A 1 109 ? 12.749 5.252 -7.120 1.00 88.00 109 MET A O 1
ATOM 955 N N . SER A 1 110 ? 10.672 4.963 -6.301 1.00 86.75 110 SER A N 1
ATOM 956 C CA . SER A 1 110 ? 10.064 4.726 -7.613 1.00 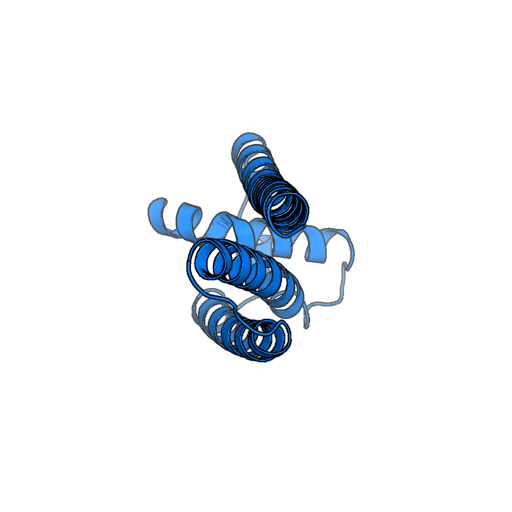86.75 110 SER A CA 1
ATOM 957 C C . SER A 1 110 ? 10.264 5.923 -8.549 1.00 86.75 110 SER A C 1
ATOM 959 O O . SER A 1 110 ? 10.686 5.748 -9.688 1.00 86.75 110 SER A O 1
ATOM 961 N N . PHE A 1 111 ? 10.041 7.149 -8.063 1.00 87.38 111 PHE A N 1
ATOM 962 C CA . PHE A 1 111 ? 10.272 8.366 -8.851 1.00 87.38 111 PHE A CA 1
ATOM 963 C C . PHE A 1 111 ? 11.745 8.586 -9.205 1.00 87.38 111 PHE A C 1
ATOM 965 O O . PHE A 1 111 ? 12.049 8.943 -10.342 1.00 87.38 111 PHE A O 1
ATOM 972 N N . ILE A 1 112 ? 12.659 8.372 -8.256 1.00 88.19 112 ILE A N 1
ATOM 973 C CA . ILE A 1 112 ? 14.102 8.526 -8.488 1.00 88.19 112 ILE A CA 1
ATOM 974 C C . ILE A 1 112 ? 14.561 7.578 -9.597 1.00 88.19 112 ILE A C 1
ATOM 976 O O . ILE A 1 112 ? 15.211 8.019 -10.542 1.00 88.19 112 ILE A O 1
ATOM 980 N N . ILE A 1 113 ? 14.184 6.301 -9.526 1.00 85.12 113 ILE A N 1
ATOM 981 C CA . ILE A 1 113 ? 14.596 5.308 -10.523 1.00 85.12 113 ILE A CA 1
ATOM 982 C C . ILE A 1 113 ? 13.979 5.618 -11.892 1.00 85.12 113 ILE A C 1
ATOM 984 O O . ILE A 1 113 ? 14.690 5.559 -12.890 1.00 85.12 113 ILE A O 1
ATOM 988 N N . LEU A 1 114 ? 12.700 6.008 -11.959 1.00 84.25 114 LEU A N 1
ATOM 989 C CA . LEU A 1 114 ? 12.080 6.417 -13.228 1.00 84.25 114 LEU A CA 1
ATOM 990 C C . LEU A 1 114 ? 12.801 7.605 -13.868 1.00 84.25 114 LEU A C 1
ATOM 992 O O . LEU A 1 114 ? 12.994 7.620 -15.081 1.00 84.25 114 LEU A O 1
ATOM 996 N N . ASN A 1 115 ? 13.224 8.582 -13.065 1.00 85.25 115 ASN A N 1
ATOM 997 C CA . ASN A 1 115 ? 13.991 9.722 -13.562 1.00 85.25 115 ASN A CA 1
ATOM 998 C C . ASN A 1 115 ? 15.383 9.310 -14.062 1.00 85.25 115 ASN A C 1
ATOM 1000 O O . ASN A 1 115 ? 15.824 9.821 -15.088 1.00 85.25 115 ASN A O 1
ATOM 1004 N N . ILE A 1 116 ? 16.054 8.374 -13.382 1.00 84.88 116 ILE A N 1
ATOM 1005 C CA . ILE A 1 116 ? 17.341 7.828 -13.840 1.00 84.88 116 ILE A CA 1
ATOM 1006 C C . ILE A 1 116 ? 17.162 7.085 -15.166 1.00 84.88 116 ILE A C 1
ATOM 1008 O O . ILE A 1 116 ? 17.888 7.366 -16.113 1.00 84.88 116 ILE A O 1
ATOM 1012 N N . LEU A 1 117 ? 16.169 6.195 -15.261 1.00 80.75 117 LEU A N 1
ATOM 1013 C CA . LEU A 1 117 ? 15.867 5.446 -16.485 1.00 80.75 117 LEU A CA 1
ATOM 1014 C C . LEU A 1 117 ? 15.560 6.381 -17.657 1.00 80.75 117 LEU A C 1
ATOM 1016 O O . LEU A 1 117 ? 16.103 6.214 -18.746 1.00 80.75 117 LEU A O 1
ATOM 1020 N N . ARG A 1 118 ? 14.750 7.417 -17.418 1.00 81.56 118 ARG A N 1
ATOM 1021 C CA . ARG A 1 118 ? 14.466 8.450 -18.417 1.00 81.56 118 ARG A CA 1
ATOM 1022 C C . ARG A 1 118 ? 15.718 9.229 -18.832 1.00 81.56 118 ARG A C 1
ATOM 1024 O O . ARG A 1 118 ? 15.822 9.591 -19.989 1.00 81.56 118 ARG A O 1
ATOM 1031 N N . SER A 1 119 ? 16.646 9.504 -17.916 1.00 81.44 119 SER A N 1
ATOM 1032 C CA . SER A 1 119 ? 17.893 10.210 -18.244 1.00 81.44 119 SER A CA 1
ATOM 1033 C C . SER A 1 119 ? 18.926 9.333 -18.963 1.00 81.44 119 SER A C 1
ATOM 1035 O O . SER A 1 119 ? 19.879 9.879 -19.513 1.00 81.44 119 SER A O 1
ATOM 1037 N N . GLN A 1 120 ? 18.798 8.003 -18.902 1.00 73.62 120 GLN A N 1
ATOM 1038 C CA . GLN A 1 120 ? 19.707 7.051 -19.555 1.00 73.62 120 GLN A CA 1
ATOM 1039 C C . GLN A 1 120 ? 19.230 6.629 -20.953 1.00 73.62 120 GLN A C 1
ATOM 1041 O O . GLN A 1 120 ? 20.059 6.324 -21.808 1.00 73.62 120 GLN A O 1
ATOM 1046 N N . ASN A 1 121 ? 17.920 6.646 -21.206 1.00 57.25 121 ASN A N 1
ATOM 1047 C CA . ASN A 1 121 ? 17.345 6.544 -22.546 1.00 57.25 121 ASN A CA 1
ATOM 1048 C C . ASN A 1 121 ? 17.273 7.947 -23.187 1.00 57.25 121 ASN A C 1
ATOM 1050 O O . ASN A 1 121 ? 16.242 8.587 -23.043 1.00 57.25 121 ASN A O 1
ATOM 1054 N N . ILE A 1 122 ? 18.366 8.384 -23.842 1.00 47.84 122 ILE A N 1
ATOM 1055 C CA . ILE A 1 122 ? 18.535 9.581 -24.722 1.00 47.84 122 ILE A CA 1
ATOM 1056 C C . ILE A 1 122 ? 17.679 10.812 -24.366 1.00 47.84 122 ILE A C 1
ATOM 1058 O O . ILE A 1 122 ? 16.483 10.858 -24.729 1.00 47.84 122 ILE A O 1
#

Radius of gyration: 16.26 Å; Cα contacts (8 Å, |Δi|>4): 80; chains: 1; bounding box: 39×24×43 Å

Mean predicted aligned error: 5.59 Å

Secondary structure (DSSP, 8-state):
--HHHHHHTHHHHHHHHHHHHHSTT-TTSTTHHHHHHHHHHHHHHHHHHHHTTS---THHHHHHHHHHHHHHHHHHHHH---HHHHHHPPPPHHHHHHHHHHHHHHHHHHHHHHHHHHHH--

Solvent-accessible surface area (backbone atoms only — not comparable to full-atom values): 6834 Å² total; per-residue (Å²): 129,62,68,69,61,50,62,79,43,38,64,48,54,52,40,24,49,52,45,48,70,77,42,72,88,59,78,84,50,45,58,54,56,27,18,51,54,51,14,47,54,51,30,46,44,49,50,48,60,45,52,76,81,40,97,68,64,72,71,57,42,57,57,48,25,55,53,39,23,53,53,42,37,54,53,46,47,72,75,52,79,45,68,66,59,62,68,67,56,83,76,53,74,65,57,52,51,52,46,51,49,52,53,51,48,54,53,50,51,36,54,53,51,51,52,50,54,54,70,69,58,123

Sequence (122 aa):
MNEDVKWTFFPFIFLSKIYIKFYRGKKDFWIIFPSLILSLIVSLNIYVFLNLKYDINIYWIIGLYFLLYFVFFFIFHRRFPDYELVEKIKLTKTEKTITLITILSAIAMSFIILNILRSQNI